Protein AF-A0A9D6YBG3-F1 (afdb_monomer)

Foldseek 3Di:
DDDDD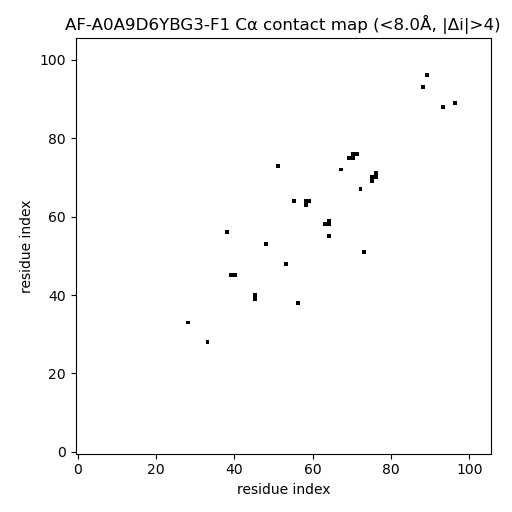DDDPPDPDDDDPDDPDDDPPDDDDDPVCVLVVCLQDDDPCSPDDDPLNVVVSVCVVVVNDDDDPAPVVRPHDDDDDDDDDDDDQDPPPNVVVVVVPPDPDD

Solvent-accessible surface area (backbone atoms only — not comparable to full-atom values): 7608 Å² total; per-residue (Å²): 138,84,82,83,80,82,78,79,82,79,72,85,82,77,85,69,97,60,72,96,79,68,68,87,90,69,76,83,69,60,76,89,50,45,63,62,52,45,72,52,58,55,68,98,46,49,90,68,60,53,73,68,54,50,50,52,55,48,24,61,73,70,68,72,64,75,89,74,93,52,58,67,86,78,73,43,76,86,82,75,79,90,81,85,77,90,82,82,79,66,96,62,70,52,67,62,59,56,50,70,75,50,77,96,71,134

Mean predicted aligned error: 12.03 Å

Secondary structure (DSSP, 8-state):
----------------SS-SS--TT--PPPHHHHHHHHHHH-SS-TTS--HHHHHHHHHHHHT-----SSGGGGT-S--PPP--------SS-HHHHHHTTS-S--

Sequence (106 aa):
MAAITSQSRTASLRKLDAPPLWPEGLRALPAAQVKAEVLKQAGARPWDRDELDRRIVRQVIEGKGRIIDSQEQVGGYPKPAMTTRKLAVPRENIEAWLASFCPATF

pLDDT: mean 86.25, std 14.72, range [36.0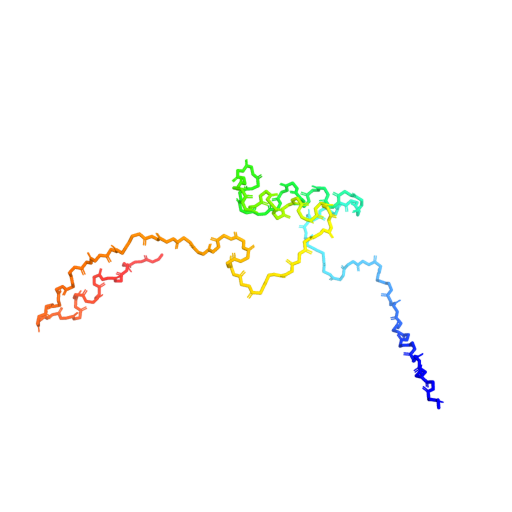3, 97.12]

Radius of gyration: 26.81 Å; Cα contacts (8 Å, |Δi|>4): 17; chains: 1; bounding box: 49×46×77 Å

Structure (mmCIF, N/CA/C/O backbone):
data_AF-A0A9D6YBG3-F1
#
_entry.id   AF-A0A9D6YBG3-F1
#
loop_
_atom_site.group_PDB
_atom_site.id
_atom_site.type_symbol
_atom_site.label_atom_id
_atom_site.label_alt_id
_atom_site.label_comp_id
_atom_site.label_asym_id
_atom_site.label_entity_id
_atom_site.label_seq_id
_atom_site.pdbx_PDB_ins_code
_atom_site.Cartn_x
_atom_site.Cartn_y
_atom_site.Cartn_z
_atom_site.occupancy
_atom_site.B_iso_or_equiv
_atom_site.auth_seq_id
_atom_site.aut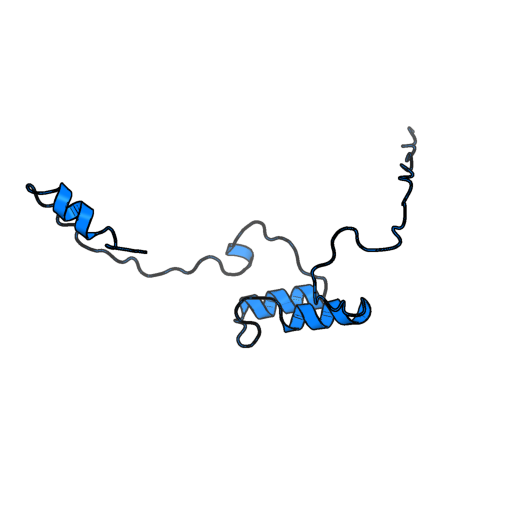h_comp_id
_atom_site.auth_asym_id
_atom_site.auth_atom_id
_atom_site.pdbx_PDB_model_num
ATOM 1 N N . MET A 1 1 ? 11.221 35.906 32.180 1.00 37.31 1 MET A N 1
ATOM 2 C CA . MET A 1 1 ? 10.267 34.793 31.996 1.00 37.31 1 MET A CA 1
ATOM 3 C C . MET A 1 1 ? 9.060 35.318 31.239 1.00 37.31 1 MET A C 1
ATOM 5 O O . MET A 1 1 ? 8.283 36.058 31.821 1.00 37.31 1 MET A O 1
ATOM 9 N N . ALA A 1 2 ? 8.957 35.031 29.940 1.00 36.03 2 ALA A N 1
ATOM 10 C CA . ALA A 1 2 ? 7.819 35.444 29.120 1.00 36.03 2 ALA A CA 1
ATOM 11 C C . ALA A 1 2 ? 6.882 34.242 28.957 1.00 36.03 2 ALA A C 1
ATOM 13 O O . ALA A 1 2 ? 7.275 33.223 28.392 1.00 36.03 2 ALA A O 1
ATOM 14 N N . ALA A 1 3 ? 5.676 34.342 29.511 1.00 38.72 3 ALA A N 1
ATOM 15 C CA . ALA A 1 3 ? 4.640 33.337 29.341 1.00 38.72 3 ALA A CA 1
ATOM 16 C C . ALA A 1 3 ? 4.081 33.435 27.915 1.00 38.72 3 ALA A C 1
ATOM 18 O O . ALA A 1 3 ? 3.608 34.489 27.494 1.00 38.72 3 ALA A O 1
ATOM 19 N N . ILE A 1 4 ? 4.153 32.335 27.168 1.00 43.19 4 ILE A N 1
ATOM 20 C CA . ILE A 1 4 ? 3.501 32.210 25.866 1.00 43.19 4 ILE A CA 1
ATOM 21 C C . ILE A 1 4 ? 2.011 31.990 26.145 1.00 43.19 4 ILE A C 1
ATOM 23 O O . ILE A 1 4 ? 1.584 30.892 26.495 1.00 43.19 4 ILE A O 1
ATOM 27 N N . THR A 1 5 ? 1.219 33.053 26.034 1.00 44.53 5 THR A N 1
ATOM 28 C CA . THR A 1 5 ? -0.242 32.982 26.119 1.00 44.53 5 THR A CA 1
ATOM 29 C C . THR A 1 5 ? -0.779 32.254 24.887 1.00 44.53 5 THR A C 1
ATOM 31 O O . THR A 1 5 ? -0.790 32.798 23.784 1.00 44.53 5 THR A O 1
ATOM 34 N N . SER A 1 6 ? -1.231 31.012 25.072 1.00 49.72 6 SER A N 1
ATOM 35 C CA . SER A 1 6 ? -1.984 30.258 24.067 1.00 49.72 6 SER A CA 1
ATOM 36 C C . SER A 1 6 ? -3.354 30.911 23.861 1.00 49.72 6 SER A C 1
ATOM 38 O O . SER A 1 6 ? -4.262 30.755 24.677 1.00 49.72 6 SER A O 1
ATOM 40 N N . GLN A 1 7 ? -3.513 31.683 22.786 1.00 51.25 7 GLN A N 1
ATOM 41 C CA . GLN A 1 7 ? -4.833 32.115 22.329 1.00 51.25 7 GLN A CA 1
ATOM 42 C C . GLN A 1 7 ? -5.514 30.941 21.629 1.00 51.25 7 GLN A C 1
ATOM 44 O O . GLN A 1 7 ? -5.207 30.601 20.486 1.00 51.25 7 GLN A O 1
ATOM 49 N N . SER A 1 8 ? -6.455 30.320 22.336 1.00 57.09 8 SER A N 1
ATOM 50 C CA . SER A 1 8 ? -7.356 29.319 21.776 1.00 57.09 8 SER A CA 1
ATOM 51 C C . SER A 1 8 ? -8.243 29.990 20.721 1.00 57.09 8 SER A C 1
ATOM 53 O O . SER A 1 8 ? -9.158 30.744 21.052 1.00 57.09 8 SER A O 1
ATOM 55 N N . ARG A 1 9 ? -7.953 29.765 19.433 1.00 58.28 9 ARG A N 1
ATOM 56 C CA . ARG A 1 9 ? -8.842 30.175 18.337 1.00 58.28 9 ARG A CA 1
ATOM 57 C C . ARG A 1 9 ? -10.102 29.316 18.410 1.00 58.28 9 ARG A C 1
ATOM 59 O O . ARG A 1 9 ? -10.115 28.182 17.942 1.00 58.28 9 ARG A O 1
ATOM 66 N N . THR A 1 10 ? -11.160 29.848 19.005 1.00 53.72 10 THR A N 1
ATOM 67 C CA . THR A 1 10 ? -12.485 29.222 19.012 1.00 53.72 10 THR A CA 1
ATOM 68 C C . THR A 1 10 ? -13.093 29.389 17.621 1.00 53.72 10 THR A C 1
ATOM 70 O O . THR A 1 10 ? -13.749 30.379 17.319 1.00 53.72 10 THR A O 1
ATOM 73 N N . ALA A 1 11 ? -12.826 28.442 16.723 1.00 69.62 11 ALA A N 1
ATOM 74 C CA . ALA A 1 11 ? -13.603 28.332 15.498 1.00 69.62 11 ALA A CA 1
ATOM 75 C C . ALA A 1 11 ? -15.017 27.865 15.875 1.00 69.62 11 ALA A C 1
ATOM 77 O O . ALA A 1 11 ? -15.179 26.805 16.482 1.00 69.62 11 ALA A O 1
ATOM 78 N N . SER A 1 12 ? -16.041 28.652 15.544 1.00 74.38 12 SER A N 1
ATOM 79 C CA . SER A 1 12 ? -17.441 28.267 15.740 1.00 74.38 12 SER A CA 1
ATOM 80 C C . SER A 1 12 ? -17.769 27.053 14.864 1.00 74.38 12 SER A C 1
ATOM 82 O O . SER A 1 12 ? -17.974 27.184 13.657 1.00 74.38 12 SER A O 1
ATOM 84 N N . LEU A 1 13 ? -17.799 25.859 15.459 1.00 77.69 13 LEU A N 1
ATOM 85 C CA . LEU A 1 13 ? -18.185 24.621 14.782 1.00 77.69 13 LEU A CA 1
ATOM 86 C C . LEU A 1 13 ? -19.701 24.624 14.540 1.00 77.69 13 LEU A C 1
ATOM 88 O O . LEU A 1 13 ? -20.488 24.365 15.448 1.00 77.69 13 LEU A O 1
ATOM 92 N N . ARG A 1 14 ? -20.124 24.914 13.306 1.00 83.00 14 ARG A N 1
ATOM 93 C CA . ARG A 1 14 ? -21.521 24.756 12.882 1.00 83.00 14 ARG A CA 1
ATOM 94 C C . ARG A 1 14 ? -21.744 23.311 12.439 1.00 83.00 14 ARG A C 1
ATOM 96 O O . ARG A 1 14 ? -21.276 22.913 11.376 1.00 83.00 14 ARG A O 1
ATOM 103 N N . LYS A 1 15 ? -22.461 22.530 13.249 1.00 81.06 15 LYS A N 1
ATOM 104 C CA . LYS A 1 15 ? -22.960 21.215 12.831 1.00 81.06 15 LYS A CA 1
ATOM 105 C C . LYS A 1 15 ? -24.014 21.427 11.742 1.00 81.06 15 LYS A C 1
ATOM 107 O O . LYS A 1 15 ? -24.917 22.236 11.925 1.00 81.06 15 LYS A O 1
ATOM 112 N N . LEU A 1 16 ? -23.857 20.747 10.614 1.00 82.56 16 LEU A N 1
ATOM 113 C CA . LEU A 1 16 ? -24.851 20.736 9.543 1.00 82.56 16 LEU A CA 1
ATOM 114 C C . LEU A 1 16 ? -25.831 19.585 9.779 1.00 82.56 16 LEU A C 1
ATOM 116 O O . LEU A 1 16 ? -25.431 18.530 10.278 1.00 82.56 16 LEU A O 1
ATOM 120 N N . ASP A 1 17 ? -27.091 19.787 9.402 1.00 83.19 17 ASP A N 1
ATOM 121 C CA . ASP A 1 17 ? -28.146 18.780 9.576 1.00 83.19 17 ASP A CA 1
ATOM 122 C C . ASP A 1 17 ? -28.008 17.611 8.591 1.00 83.19 17 ASP A C 1
ATOM 124 O O . ASP A 1 17 ? -28.427 16.493 8.884 1.00 83.19 17 ASP A O 1
ATOM 128 N N . ALA A 1 18 ? -27.363 17.850 7.446 1.00 76.62 18 ALA A N 1
ATOM 129 C CA . ALA A 1 18 ? -27.041 16.839 6.450 1.00 76.62 18 ALA A CA 1
ATOM 130 C C . ALA A 1 18 ? -25.653 17.095 5.835 1.00 76.62 18 ALA A C 1
ATOM 132 O O . ALA A 1 18 ? -25.195 18.245 5.805 1.00 76.62 18 ALA A O 1
ATOM 133 N N . PRO A 1 19 ? -24.965 16.052 5.332 1.00 73.12 19 PRO A N 1
ATOM 134 C CA . PRO A 1 19 ? -23.723 16.232 4.598 1.00 73.12 19 PRO A CA 1
ATOM 135 C C . PRO A 1 19 ? -24.004 17.064 3.336 1.00 73.12 19 PRO A C 1
ATOM 137 O O . PRO A 1 19 ? -24.847 16.667 2.534 1.00 73.12 19 PRO A O 1
ATOM 140 N N . PRO A 1 20 ? -23.315 18.200 3.132 1.00 77.56 20 PRO A N 1
ATOM 141 C CA . PRO A 1 20 ? -23.586 19.102 2.009 1.00 77.56 20 PRO A CA 1
ATOM 142 C C . PRO A 1 20 ? -23.311 18.447 0.648 1.00 77.56 20 PRO A C 1
ATOM 144 O O . PRO A 1 20 ? -23.852 18.871 -0.368 1.00 77.56 20 PRO A O 1
ATOM 147 N N . LEU A 1 21 ? -22.484 17.400 0.642 1.00 82.88 21 LEU A N 1
ATOM 148 C CA . LEU A 1 21 ? -22.247 16.514 -0.483 1.00 82.88 21 LEU A CA 1
ATOM 149 C C . LEU A 1 21 ? -22.192 15.082 0.062 1.00 82.88 21 LEU A C 1
ATOM 151 O O . LEU A 1 21 ? -21.254 14.728 0.780 1.00 82.88 21 LEU A O 1
ATOM 155 N N . TRP A 1 22 ? -23.204 14.273 -0.248 1.00 85.25 22 TRP A N 1
ATOM 156 C CA . TRP A 1 22 ? -23.212 12.838 0.036 1.00 85.25 22 TRP A CA 1
ATOM 157 C C . TRP A 1 22 ? -23.404 12.079 -1.277 1.00 85.25 22 TRP A C 1
ATOM 159 O O . TRP A 1 22 ? -24.396 12.334 -1.961 1.00 85.25 22 TRP A O 1
ATOM 169 N N . PRO A 1 23 ? -22.485 11.179 -1.666 1.00 87.00 23 PRO A N 1
ATOM 170 C CA . PRO A 1 23 ? -22.663 10.389 -2.875 1.00 87.00 23 PRO A CA 1
ATOM 171 C C . PRO A 1 23 ? -23.929 9.535 -2.786 1.00 87.00 23 PRO A C 1
ATOM 173 O O . PRO A 1 23 ? -24.201 8.905 -1.759 1.00 87.00 23 PRO A O 1
ATOM 176 N N . GLU A 1 24 ? -24.692 9.495 -3.873 1.00 89.38 24 GLU A N 1
ATOM 177 C CA . GLU A 1 24 ? -25.874 8.646 -3.959 1.00 89.38 24 GLU A CA 1
ATOM 178 C C . GLU A 1 24 ? -25.485 7.171 -3.763 1.00 89.38 24 GLU A C 1
ATOM 180 O O . GLU A 1 24 ? -24.474 6.697 -4.282 1.00 89.38 24 GLU A O 1
ATOM 185 N N . GLY A 1 25 ? -26.253 6.449 -2.942 1.00 88.44 25 GLY A N 1
ATOM 186 C CA . GLY A 1 25 ? -25.997 5.038 -2.632 1.00 88.44 25 GLY A CA 1
ATOM 187 C C . GLY A 1 25 ? -24.868 4.768 -1.626 1.00 88.44 25 GLY A C 1
ATOM 188 O O . GLY A 1 25 ? -24.674 3.613 -1.239 1.00 88.44 25 GLY A O 1
ATOM 189 N N . LEU A 1 26 ? -24.150 5.788 -1.136 1.00 89.62 26 LEU A N 1
ATOM 190 C CA . LEU A 1 26 ? -23.130 5.585 -0.105 1.00 89.62 26 LEU A CA 1
ATOM 191 C C . LEU A 1 26 ? -23.780 5.269 1.249 1.00 89.62 26 LEU A C 1
ATOM 193 O O . LEU A 1 26 ? -24.394 6.126 1.888 1.00 89.62 26 LEU A O 1
ATOM 197 N N . ARG A 1 27 ? -23.569 4.046 1.739 1.00 90.44 27 ARG A N 1
ATOM 198 C CA . ARG A 1 27 ? -23.924 3.645 3.104 1.00 90.44 27 ARG A CA 1
ATOM 199 C C . ARG A 1 27 ? -22.710 3.779 4.019 1.00 90.44 27 ARG A C 1
ATOM 201 O O . ARG A 1 27 ? -21.774 2.988 3.922 1.00 90.44 27 ARG A O 1
ATOM 208 N N . ALA A 1 28 ? -22.737 4.759 4.921 1.00 91.31 28 ALA A N 1
ATOM 209 C CA . ALA A 1 28 ? -21.683 4.923 5.917 1.00 91.31 28 ALA A CA 1
ATOM 210 C C . ALA A 1 28 ? -21.613 3.717 6.862 1.00 91.31 28 ALA A C 1
ATOM 212 O O . ALA A 1 28 ? -22.635 3.233 7.353 1.00 91.31 28 ALA A O 1
ATOM 213 N N . LEU A 1 29 ? -20.392 3.274 7.157 1.00 94.75 29 LEU A N 1
ATOM 214 C CA . LEU A 1 29 ? -20.138 2.330 8.238 1.00 94.75 29 LEU A CA 1
ATOM 215 C C . LEU A 1 29 ? -20.069 3.072 9.580 1.00 94.75 29 LEU A C 1
ATOM 217 O O . LEU A 1 29 ? -19.598 4.214 9.623 1.00 94.75 29 LEU A O 1
ATOM 221 N N . PRO A 1 30 ? -20.468 2.432 10.694 1.00 96.06 30 PRO A N 1
ATOM 222 C CA . PRO A 1 30 ? -20.208 2.965 12.024 1.00 96.06 30 PRO A CA 1
ATOM 223 C C . PRO A 1 30 ? -18.713 3.233 12.214 1.00 96.06 30 PRO A C 1
ATOM 225 O O . PRO A 1 30 ? -17.885 2.399 11.847 1.00 96.06 30 PRO A 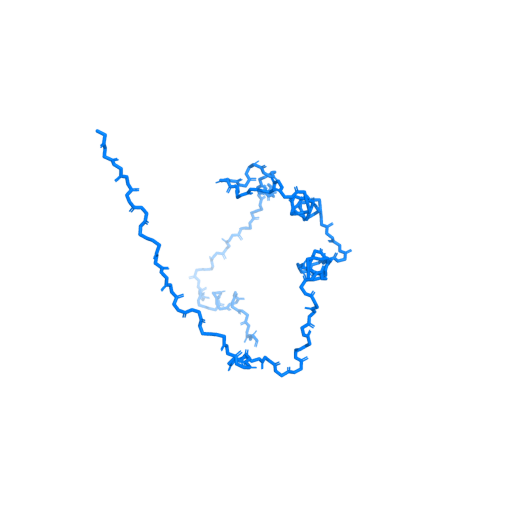O 1
ATOM 228 N N . ALA A 1 31 ? -18.359 4.356 12.845 1.00 95.81 31 ALA A N 1
ATOM 229 C CA . ALA A 1 31 ? -16.963 4.775 13.017 1.00 95.81 31 ALA A CA 1
ATOM 230 C C . ALA A 1 31 ? -16.071 3.680 13.638 1.00 95.81 31 ALA A C 1
ATOM 232 O O . ALA A 1 31 ? -14.928 3.500 13.223 1.00 95.81 31 ALA A O 1
ATOM 233 N N . ALA A 1 32 ? -16.619 2.894 14.571 1.00 97.12 32 ALA A N 1
ATOM 234 C CA . ALA A 1 32 ? -15.923 1.778 15.213 1.00 97.12 32 ALA A CA 1
ATOM 235 C C . ALA A 1 32 ? -15.523 0.643 14.246 1.00 97.12 32 ALA A C 1
ATOM 237 O O . ALA A 1 32 ? -14.581 -0.092 14.526 1.00 97.12 32 ALA A O 1
ATOM 238 N N . GLN A 1 33 ? -16.213 0.497 13.111 1.00 97.00 33 GLN A N 1
ATOM 239 C CA . GLN A 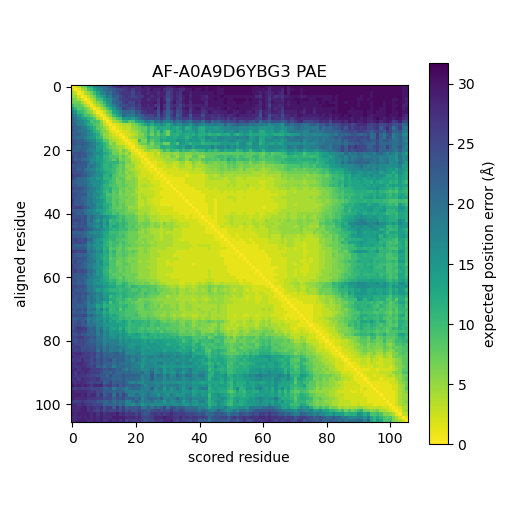1 33 ? -15.971 -0.566 12.128 1.00 97.00 33 GLN A CA 1
ATOM 240 C C . GLN A 1 33 ? -15.038 -0.125 10.993 1.00 97.00 33 GLN A C 1
ATOM 242 O O . GLN A 1 33 ? -14.362 -0.961 10.396 1.00 97.00 33 GLN A O 1
ATOM 247 N N . VAL A 1 34 ? -14.949 1.184 10.724 1.00 96.06 34 VAL A N 1
ATOM 248 C CA . VAL A 1 34 ? -14.201 1.738 9.581 1.00 96.06 34 VAL A CA 1
ATOM 249 C C . VAL A 1 34 ? -12.748 1.267 9.566 1.00 96.06 34 VAL A C 1
ATOM 251 O O . VAL A 1 34 ? -12.259 0.836 8.525 1.00 96.06 34 VAL A O 1
ATOM 254 N N . LYS A 1 35 ? -12.053 1.297 10.713 1.00 95.25 35 LYS A N 1
ATOM 255 C CA . LYS A 1 35 ? -10.635 0.903 10.775 1.00 95.25 35 LYS A CA 1
ATOM 256 C C . LYS A 1 35 ? -10.428 -0.539 10.307 1.00 95.25 35 LYS A C 1
ATOM 258 O O . LYS A 1 35 ? -9.526 -0.793 9.515 1.00 95.25 35 LYS A O 1
ATOM 263 N N . ALA A 1 36 ? -11.246 -1.470 10.793 1.00 95.81 36 ALA A N 1
ATOM 264 C CA . ALA A 1 36 ? -11.112 -2.880 10.444 1.00 95.81 36 ALA A CA 1
ATOM 265 C C . ALA A 1 36 ? -11.416 -3.114 8.957 1.00 95.81 36 ALA A C 1
ATOM 267 O O . ALA A 1 36 ? -10.676 -3.830 8.283 1.00 95.81 36 ALA A O 1
ATOM 268 N N . GLU A 1 37 ? -12.453 -2.454 8.436 1.00 96.38 37 GLU A N 1
ATOM 269 C CA . GLU A 1 37 ? -12.856 -2.603 7.039 1.00 96.38 37 GLU A CA 1
ATOM 270 C C . GLU A 1 37 ? -11.804 -2.052 6.071 1.00 96.38 37 GLU 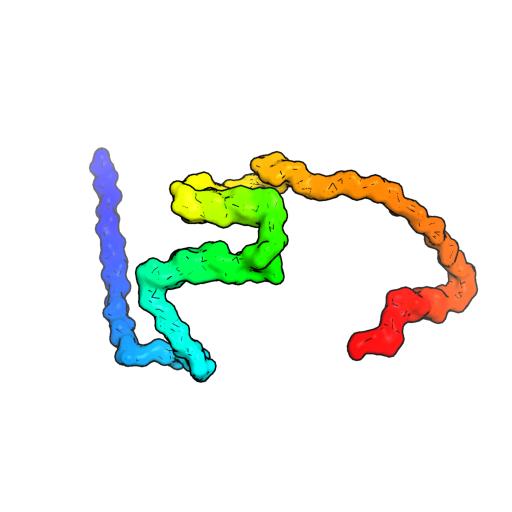A C 1
ATOM 272 O O . GLU A 1 37 ? -11.419 -2.722 5.112 1.00 96.38 37 GLU A O 1
ATOM 277 N N . VAL A 1 38 ? -11.260 -0.866 6.363 1.00 95.56 38 VAL A N 1
ATOM 278 C CA . VAL A 1 38 ? -10.201 -0.251 5.554 1.00 95.56 38 VAL A CA 1
ATOM 279 C C . VAL A 1 38 ? -8.937 -1.108 5.576 1.00 95.56 38 VAL A C 1
ATOM 281 O O . VAL A 1 38 ? -8.377 -1.386 4.521 1.00 95.56 38 VAL A O 1
ATOM 284 N N . LEU A 1 39 ? -8.505 -1.593 6.746 1.00 95.56 39 LEU A N 1
ATOM 285 C CA . LEU A 1 39 ? -7.336 -2.479 6.843 1.00 95.56 39 LEU A CA 1
ATOM 286 C C . LEU A 1 39 ? -7.511 -3.767 6.028 1.00 95.56 39 LEU A C 1
ATOM 288 O O . LEU A 1 39 ? -6.545 -4.289 5.470 1.00 95.56 39 LEU A O 1
ATOM 292 N N . LYS A 1 40 ? -8.742 -4.275 5.929 1.00 95.06 40 LYS A N 1
ATOM 293 C CA . LYS A 1 40 ? -9.055 -5.459 5.133 1.00 95.06 40 LYS A CA 1
ATOM 294 C C . LYS A 1 40 ? -8.998 -5.155 3.638 1.00 95.06 40 LYS A C 1
ATOM 296 O O . LYS A 1 40 ? -8.295 -5.863 2.919 1.00 95.06 40 LYS A O 1
ATOM 301 N N . GLN A 1 41 ? -9.686 -4.109 3.184 1.00 94.69 41 GLN A N 1
ATOM 302 C CA . GLN A 1 41 ? -9.971 -3.892 1.762 1.00 94.69 41 GLN A CA 1
ATOM 303 C C . GLN A 1 41 ? -9.022 -2.930 1.036 1.00 94.69 41 GLN A C 1
ATOM 305 O O . GLN A 1 41 ? -8.985 -2.940 -0.190 1.00 94.69 41 GLN A O 1
ATOM 310 N N . ALA A 1 42 ? -8.257 -2.099 1.744 1.00 93.31 42 ALA A N 1
ATOM 311 C CA . ALA A 1 42 ? -7.440 -1.077 1.096 1.00 93.31 42 ALA A CA 1
ATOM 312 C C . ALA A 1 42 ? -6.299 -1.670 0.250 1.00 93.31 42 ALA A C 1
ATOM 314 O O . ALA A 1 42 ? -5.628 -2.628 0.657 1.00 93.31 42 ALA A O 1
ATOM 315 N N . GLY A 1 43 ? -6.052 -1.028 -0.895 1.00 90.88 43 GLY A N 1
ATOM 316 C CA . GLY A 1 43 ? -5.008 -1.375 -1.860 1.00 90.88 43 GLY A CA 1
ATOM 317 C C . GLY A 1 43 ? -5.561 -2.005 -3.140 1.00 90.88 43 GLY A C 1
ATOM 318 O O . GLY A 1 43 ? -6.735 -2.345 -3.224 1.00 90.88 43 GLY A O 1
ATOM 319 N N . ALA A 1 44 ? -4.702 -2.166 -4.148 1.00 91.88 44 ALA A N 1
ATOM 320 C CA . ALA A 1 44 ? -5.087 -2.770 -5.428 1.00 91.88 44 ALA A CA 1
ATOM 321 C C . ALA A 1 44 ? -5.230 -4.302 -5.351 1.00 91.88 44 ALA A C 1
ATOM 323 O O . ALA A 1 44 ? -5.958 -4.898 -6.140 1.00 91.88 44 ALA A O 1
ATOM 324 N N . ARG A 1 45 ? -4.524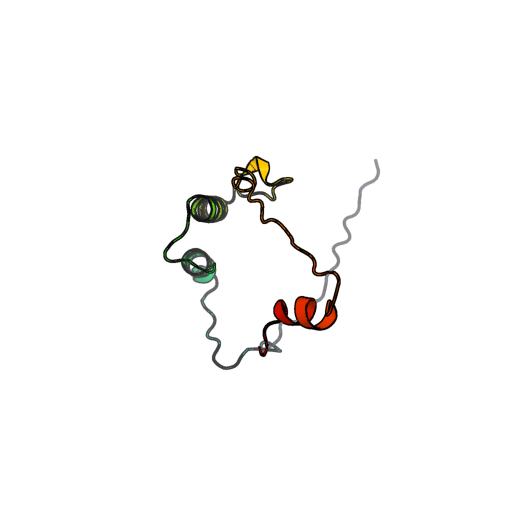 -4.943 -4.409 1.00 94.38 45 ARG A N 1
ATOM 325 C CA . ARG A 1 45 ? -4.485 -6.406 -4.236 1.00 94.38 45 ARG A CA 1
ATOM 326 C C . ARG A 1 45 ? -4.684 -6.821 -2.770 1.00 94.38 45 ARG A C 1
ATOM 328 O O . ARG A 1 45 ? -3.823 -7.479 -2.192 1.00 94.38 45 ARG A O 1
ATOM 335 N N . PRO A 1 46 ? -5.806 -6.457 -2.122 1.00 94.31 46 PRO A N 1
ATOM 336 C CA . PRO A 1 46 ? -6.024 -6.753 -0.704 1.00 94.31 46 PRO A CA 1
ATOM 337 C C . PRO A 1 46 ? -6.061 -8.260 -0.386 1.00 94.31 46 PRO A C 1
ATOM 339 O O . PRO A 1 46 ? -5.734 -8.645 0.737 1.00 94.31 46 PRO A O 1
ATOM 342 N N . TRP A 1 47 ? -6.418 -9.108 -1.359 1.00 94.94 47 TRP A N 1
ATOM 343 C CA . TRP A 1 47 ? -6.422 -10.575 -1.238 1.00 94.94 47 TRP A CA 1
ATOM 344 C C . TRP A 1 47 ? -5.043 -11.227 -1.421 1.00 94.94 47 TRP A C 1
ATOM 346 O O . TRP A 1 47 ? -4.881 -12.388 -1.059 1.00 94.94 47 TRP A O 1
ATOM 356 N N . ASP A 1 48 ? -4.056 -10.509 -1.960 1.00 96.31 48 ASP A N 1
ATOM 357 C CA . ASP A 1 48 ? -2.730 -11.046 -2.282 1.00 96.31 48 ASP A CA 1
ATOM 358 C C . ASP A 1 48 ? -1.645 -9.993 -2.029 1.00 96.31 48 ASP A C 1
ATOM 360 O O . ASP A 1 48 ? -0.988 -9.491 -2.942 1.00 96.31 48 ASP A O 1
ATOM 364 N N . ARG A 1 49 ? -1.537 -9.599 -0.756 1.00 94.62 49 ARG A N 1
ATOM 365 C CA . ARG A 1 49 ? -0.542 -8.632 -0.283 1.00 94.62 49 ARG A CA 1
ATOM 366 C C . ARG A 1 49 ? 0.847 -9.246 -0.290 1.00 94.62 49 ARG A C 1
ATOM 368 O O . ARG A 1 49 ? 1.027 -10.342 0.246 1.00 94.62 49 ARG A O 1
ATOM 375 N N . ASP A 1 50 ? 1.828 -8.515 -0.802 1.00 92.38 50 ASP A N 1
ATOM 376 C CA . ASP A 1 50 ? 3.225 -8.923 -0.693 1.00 92.38 50 ASP A CA 1
ATOM 377 C C . ASP A 1 50 ? 3.773 -8.705 0.736 1.00 92.38 50 ASP A C 1
ATOM 379 O O . ASP A 1 50 ? 3.054 -8.350 1.679 1.00 92.38 50 ASP A O 1
ATOM 383 N N . GLU A 1 51 ? 5.055 -8.995 0.952 1.00 91.62 51 GLU A N 1
ATOM 384 C CA . GLU A 1 51 ? 5.682 -8.824 2.266 1.00 91.62 51 GLU A CA 1
ATOM 385 C C . GLU A 1 51 ? 5.709 -7.356 2.728 1.00 91.62 51 GLU A C 1
ATOM 387 O O . GLU A 1 51 ? 5.481 -7.071 3.911 1.00 91.62 51 GLU A O 1
ATOM 392 N N . LEU A 1 52 ? 5.927 -6.421 1.801 1.00 89.50 52 LEU A N 1
ATOM 393 C CA . LEU A 1 52 ? 6.010 -4.994 2.083 1.00 89.50 52 LEU A CA 1
ATOM 394 C C . LEU A 1 52 ? 4.634 -4.430 2.460 1.00 89.50 52 LEU A C 1
ATOM 396 O O . LEU A 1 52 ? 4.513 -3.727 3.467 1.00 89.50 52 LEU A O 1
ATOM 400 N N . ASP A 1 53 ? 3.593 -4.811 1.726 1.00 92.19 53 ASP A N 1
ATOM 401 C CA . ASP A 1 53 ? 2.202 -4.476 2.013 1.00 92.19 53 ASP A CA 1
ATOM 402 C C . ASP A 1 53 ? 1.784 -4.990 3.397 1.00 92.19 53 ASP A C 1
ATOM 404 O O . ASP A 1 53 ? 1.229 -4.249 4.216 1.00 92.19 53 ASP A O 1
ATOM 408 N N . ARG A 1 54 ? 2.090 -6.258 3.711 1.00 93.00 54 ARG A N 1
ATOM 409 C CA . ARG A 1 54 ? 1.799 -6.844 5.033 1.00 93.00 54 ARG A CA 1
ATOM 410 C C . ARG A 1 54 ? 2.537 -6.113 6.152 1.00 93.00 54 ARG A C 1
ATOM 412 O O . ARG A 1 54 ? 1.976 -5.935 7.237 1.00 93.00 54 ARG A O 1
ATOM 419 N N . ARG A 1 55 ? 3.782 -5.686 5.917 1.00 92.06 55 ARG A N 1
ATOM 420 C CA . ARG A 1 55 ? 4.549 -4.873 6.873 1.00 92.06 55 ARG A CA 1
ATOM 421 C C . ARG A 1 55 ? 3.848 -3.541 7.145 1.00 92.06 55 ARG A C 1
ATOM 423 O O . ARG A 1 55 ? 3.691 -3.186 8.310 1.00 92.06 55 ARG A O 1
ATOM 430 N N . ILE A 1 56 ? 3.389 -2.839 6.108 1.00 92.38 56 ILE A N 1
ATOM 431 C CA . ILE A 1 56 ? 2.689 -1.551 6.246 1.00 92.38 56 ILE A CA 1
ATOM 432 C C . ILE A 1 56 ? 1.387 -1.724 7.037 1.00 92.38 56 ILE A C 1
ATOM 434 O O . ILE A 1 56 ? 1.167 -1.017 8.019 1.00 92.38 56 ILE A O 1
ATOM 438 N N . VAL A 1 57 ? 0.556 -2.708 6.678 1.00 94.25 57 VAL A N 1
ATOM 439 C CA . VAL A 1 57 ? -0.705 -2.997 7.387 1.00 94.25 57 VAL A CA 1
ATOM 440 C C . VAL A 1 57 ? -0.452 -3.263 8.873 1.00 94.25 57 VAL A C 1
ATOM 442 O O . VAL A 1 57 ? -1.133 -2.702 9.732 1.00 94.25 57 VAL A O 1
ATOM 445 N N . ARG A 1 58 ? 0.575 -4.057 9.193 1.00 94.31 58 ARG A N 1
ATOM 446 C CA . ARG A 1 58 ? 0.979 -4.332 10.576 1.00 94.31 58 ARG A CA 1
ATOM 447 C C . ARG A 1 58 ? 1.393 -3.064 11.320 1.00 94.31 58 ARG A C 1
ATOM 449 O O . ARG A 1 58 ? 0.941 -2.845 12.437 1.00 94.31 58 ARG A O 1
ATOM 456 N N . GLN A 1 59 ? 2.186 -2.197 10.694 1.00 94.88 59 GLN A N 1
ATOM 457 C CA . GLN A 1 59 ? 2.605 -0.931 11.298 1.00 94.88 59 GLN A CA 1
ATOM 458 C C . GLN A 1 59 ? 1.427 0.006 11.598 1.00 94.88 59 GLN A C 1
ATOM 460 O O . GLN A 1 59 ? 1.453 0.702 12.615 1.00 94.88 59 GLN A O 1
ATOM 465 N N . VAL A 1 60 ? 0.385 0.004 10.758 1.00 94.88 60 VAL A N 1
ATOM 466 C CA . VAL A 1 60 ? -0.856 0.758 11.011 1.00 94.88 60 VAL A CA 1
ATOM 467 C C . VAL A 1 60 ? -1.652 0.146 12.167 1.00 94.88 60 VAL A C 1
ATOM 469 O O . VAL A 1 60 ? -2.188 0.877 13.003 1.00 94.88 60 VAL A O 1
ATOM 472 N N . ILE A 1 61 ? -1.727 -1.186 12.245 1.00 95.31 61 ILE A N 1
ATOM 473 C CA . ILE A 1 61 ? -2.384 -1.887 13.358 1.00 95.31 61 ILE A CA 1
ATOM 474 C C . ILE A 1 61 ? -1.687 -1.558 14.682 1.00 95.31 61 ILE A C 1
ATOM 476 O O . ILE A 1 61 ? -2.359 -1.185 15.642 1.00 95.31 61 ILE A O 1
ATOM 480 N N . GLU A 1 62 ? -0.358 -1.642 14.707 1.00 96.31 62 GLU A N 1
ATOM 481 C CA . GLU A 1 62 ? 0.471 -1.403 15.892 1.00 96.31 62 GLU A CA 1
ATOM 482 C C . GLU A 1 62 ? 0.619 0.083 16.250 1.00 96.31 62 GLU A C 1
ATOM 484 O O . GLU A 1 62 ? 1.056 0.400 17.354 1.00 96.31 62 GLU A O 1
ATOM 489 N N . GLY A 1 63 ? 0.292 0.998 15.330 1.00 95.50 63 GLY A N 1
ATOM 490 C CA . GLY A 1 63 ? 0.471 2.439 15.526 1.00 95.50 63 GLY A CA 1
ATOM 491 C C . GLY A 1 63 ? 1.939 2.878 15.589 1.00 95.50 63 GLY A C 1
ATOM 492 O O . GLY A 1 63 ? 2.239 3.927 16.147 1.00 95.50 63 GLY A O 1
ATOM 493 N N . LYS A 1 64 ? 2.857 2.075 15.036 1.00 93.56 64 LYS A N 1
ATOM 494 C CA . LYS A 1 64 ? 4.316 2.307 15.060 1.00 93.56 64 LYS A CA 1
ATOM 495 C C . LYS A 1 64 ? 4.892 2.703 13.699 1.00 93.56 64 LYS A C 1
ATOM 497 O O . LYS A 1 64 ? 6.108 2.782 13.537 1.00 93.56 64 LYS A O 1
ATOM 502 N N . GLY A 1 65 ? 4.032 2.888 12.699 1.00 89.81 65 GLY A N 1
ATOM 503 C CA . GLY A 1 65 ? 4.443 3.360 11.381 1.00 89.81 65 GLY A CA 1
ATOM 504 C C . GLY A 1 65 ? 5.027 4.770 11.440 1.00 89.81 65 GLY A C 1
ATOM 505 O O . GLY A 1 65 ? 4.641 5.585 12.275 1.00 89.81 65 GLY A O 1
ATOM 506 N N . ARG A 1 66 ? 5.947 5.063 10.522 1.00 92.62 66 ARG A N 1
ATOM 507 C CA . ARG A 1 66 ? 6.493 6.405 10.305 1.00 92.62 66 ARG A CA 1
ATOM 508 C C . ARG A 1 66 ? 6.665 6.662 8.816 1.00 92.62 66 ARG A C 1
ATOM 510 O O . ARG A 1 66 ? 6.799 5.714 8.041 1.00 92.62 66 ARG A O 1
ATOM 517 N N . ILE A 1 67 ? 6.703 7.935 8.437 1.00 91.50 67 ILE A N 1
ATOM 518 C CA . ILE A 1 67 ? 7.141 8.335 7.099 1.00 91.50 67 ILE A CA 1
ATOM 519 C C . ILE A 1 67 ? 8.636 8.009 6.984 1.00 91.50 67 ILE A C 1
ATOM 521 O O . ILE A 1 67 ? 9.399 8.196 7.937 1.00 91.50 67 ILE A O 1
ATOM 525 N N . ILE A 1 68 ? 9.021 7.433 5.849 1.00 92.25 68 ILE A N 1
ATOM 526 C CA . ILE A 1 68 ? 10.407 7.072 5.547 1.00 92.25 68 ILE A CA 1
ATOM 527 C C . ILE A 1 68 ? 11.081 8.216 4.796 1.00 92.25 68 ILE A C 1
ATOM 529 O O . ILE A 1 68 ? 10.436 8.876 3.985 1.00 92.25 68 ILE A O 1
ATOM 533 N N . ASP A 1 69 ? 12.374 8.416 5.038 1.00 96.06 69 ASP A N 1
ATOM 534 C CA . ASP A 1 69 ? 13.149 9.468 4.361 1.00 96.06 69 ASP A CA 1
ATOM 535 C C . ASP A 1 69 ? 13.765 8.966 3.053 1.00 96.06 69 ASP A C 1
ATOM 537 O O . ASP A 1 69 ? 14.093 9.755 2.172 1.00 96.06 69 ASP A O 1
ATOM 541 N N . SER A 1 70 ? 13.912 7.644 2.912 1.00 95.81 70 SER A N 1
ATOM 542 C CA . SER A 1 70 ? 14.275 7.018 1.644 1.00 95.81 70 SER A CA 1
ATOM 543 C C . SER A 1 70 ? 13.795 5.569 1.548 1.00 95.81 70 SER A C 1
ATOM 545 O O . SER A 1 70 ? 13.521 4.903 2.553 1.00 95.81 70 SER A O 1
ATOM 547 N N . GLN A 1 71 ? 13.710 5.072 0.314 1.00 93.56 71 GLN A N 1
ATOM 548 C CA . GLN A 1 71 ? 13.323 3.702 -0.018 1.00 93.56 71 GLN A CA 1
ATOM 549 C C . GLN A 1 71 ? 14.257 2.648 0.589 1.00 93.56 71 GLN A C 1
ATOM 551 O O . GLN A 1 71 ? 13.825 1.533 0.876 1.00 93.56 71 GLN A O 1
ATOM 556 N N . GLU A 1 72 ? 15.529 2.981 0.823 1.00 94.75 72 GLU A N 1
ATOM 557 C CA . GLU A 1 72 ? 16.522 2.071 1.403 1.00 94.75 72 GLU A CA 1
ATOM 558 C C . GLU A 1 72 ? 16.116 1.609 2.805 1.00 94.75 72 GLU A C 1
ATOM 560 O O . GLU A 1 72 ? 16.427 0.487 3.197 1.00 94.75 72 GLU A O 1
ATOM 565 N N . GLN A 1 73 ? 15.346 2.423 3.533 1.00 91.56 73 GLN A N 1
ATOM 566 C CA . GLN A 1 73 ? 14.840 2.095 4.869 1.00 91.56 73 GLN A CA 1
ATOM 567 C C . GLN A 1 73 ? 13.819 0.940 4.863 1.00 91.56 73 GLN A C 1
ATOM 569 O O . GLN A 1 73 ? 13.428 0.458 5.928 1.00 91.56 73 GLN A O 1
ATOM 574 N N . VAL A 1 74 ? 13.354 0.512 3.682 1.00 89.94 74 VAL A N 1
ATOM 575 C CA . VAL A 1 74 ? 12.328 -0.530 3.509 1.00 89.94 74 VAL A CA 1
ATOM 576 C C . VAL A 1 74 ? 12.687 -1.572 2.442 1.00 89.94 74 VAL A C 1
ATOM 578 O O . VAL A 1 74 ? 11.810 -2.302 1.995 1.00 89.94 74 VAL A O 1
ATOM 581 N N . GLY A 1 75 ? 13.964 -1.657 2.053 1.00 89.06 75 GLY A N 1
ATOM 582 C CA . GLY A 1 75 ? 14.477 -2.652 1.097 1.00 89.06 75 GLY A CA 1
ATOM 583 C C . GLY A 1 75 ? 14.987 -2.076 -0.228 1.00 89.06 75 GLY A C 1
ATOM 584 O O . GLY A 1 75 ? 15.697 -2.767 -0.955 1.00 89.06 75 GLY A O 1
ATOM 585 N N . GLY A 1 76 ? 14.715 -0.799 -0.511 1.00 92.81 76 GLY A N 1
ATOM 586 C CA . GLY A 1 76 ? 15.165 -0.118 -1.723 1.00 92.81 76 GLY A CA 1
ATOM 587 C C . GLY A 1 76 ? 14.371 -0.485 -2.977 1.00 92.81 76 GLY A C 1
ATOM 588 O O . GLY A 1 76 ? 13.391 -1.228 -2.933 1.00 92.81 76 GLY A O 1
ATOM 589 N N . TYR A 1 77 ? 14.794 0.065 -4.115 1.00 90.88 77 TYR A N 1
ATOM 590 C CA . TYR A 1 77 ? 14.202 -0.275 -5.408 1.00 90.88 77 TYR A CA 1
ATOM 591 C C . TYR A 1 77 ? 14.668 -1.652 -5.904 1.00 90.88 77 TYR A C 1
ATOM 593 O O . TYR A 1 77 ? 15.790 -2.074 -5.593 1.00 90.88 77 TYR A O 1
ATOM 601 N N . PRO A 1 78 ? 13.855 -2.333 -6.736 1.00 88.75 78 PRO A N 1
ATOM 602 C CA . PRO A 1 78 ? 14.310 -3.494 -7.486 1.00 88.75 78 PRO A CA 1
ATOM 603 C C . PRO A 1 78 ? 15.592 -3.169 -8.258 1.00 88.75 78 PRO A C 1
ATOM 605 O O . PRO A 1 78 ? 15.733 -2.081 -8.816 1.00 88.75 78 PRO A O 1
ATOM 608 N N . LYS A 1 79 ? 16.517 -4.128 -8.317 1.00 90.00 79 LYS A N 1
ATOM 609 C CA . LYS A 1 79 ? 17.764 -4.025 -9.086 1.00 90.00 79 LYS A CA 1
ATOM 610 C C . LYS A 1 79 ? 17.668 -4.922 -10.324 1.00 90.00 79 LYS A C 1
ATOM 612 O O . LYS A 1 79 ? 18.247 -6.009 -10.316 1.00 90.00 79 LYS A O 1
ATOM 617 N N . PRO A 1 80 ? 16.881 -4.546 -11.351 1.00 92.81 80 PRO A N 1
ATOM 618 C CA . PRO A 1 80 ? 16.771 -5.356 -12.555 1.00 92.81 80 PRO A CA 1
ATOM 619 C C . PRO A 1 80 ? 18.125 -5.422 -13.264 1.00 92.81 80 PRO A C 1
ATOM 621 O O . PRO A 1 80 ? 18.907 -4.469 -13.234 1.00 92.81 80 PRO A O 1
ATOM 624 N N . ALA A 1 81 ? 18.395 -6.544 -13.927 1.00 94.50 81 ALA A N 1
ATOM 625 C CA . ALA A 1 81 ? 19.541 -6.632 -14.817 1.00 94.50 81 ALA A CA 1
ATOM 626 C C . ALA A 1 81 ? 19.395 -5.598 -15.943 1.00 94.50 81 ALA A C 1
ATOM 628 O O . ALA A 1 81 ? 18.306 -5.406 -16.491 1.00 94.50 81 ALA A O 1
ATOM 629 N N . MET A 1 82 ? 20.498 -4.933 -16.290 1.00 92.94 82 MET A N 1
ATOM 630 C CA . MET A 1 82 ? 20.511 -3.999 -17.410 1.00 92.94 82 MET A CA 1
ATOM 631 C C . MET A 1 82 ? 20.147 -4.749 -18.695 1.00 92.94 82 MET A C 1
ATOM 633 O O . MET A 1 82 ? 20.735 -5.786 -19.003 1.00 92.94 82 MET A O 1
ATOM 637 N N . THR A 1 83 ? 19.193 -4.212 -19.451 1.00 94.62 83 THR A N 1
ATOM 638 C CA . THR A 1 83 ? 18.857 -4.717 -20.783 1.00 94.62 83 THR A CA 1
ATOM 639 C C . THR A 1 83 ? 19.301 -3.705 -21.826 1.00 94.62 83 THR A C 1
ATOM 641 O O . THR A 1 83 ? 19.157 -2.497 -21.644 1.00 94.62 83 THR A O 1
ATOM 644 N N . THR A 1 84 ? 19.860 -4.203 -22.925 1.00 92.50 84 THR A N 1
ATOM 645 C CA . THR A 1 84 ? 20.308 -3.371 -24.041 1.00 92.50 84 THR A CA 1
ATOM 646 C C . THR A 1 84 ? 19.569 -3.802 -25.293 1.00 92.50 84 THR A C 1
ATOM 648 O O . THR A 1 84 ? 19.537 -4.985 -25.628 1.00 92.50 84 THR A O 1
ATOM 651 N N . ARG A 1 85 ? 19.018 -2.835 -26.026 1.00 91.25 85 ARG A N 1
ATOM 652 C CA . ARG A 1 85 ? 18.483 -3.043 -27.372 1.00 91.25 85 ARG A CA 1
ATOM 653 C C . ARG A 1 85 ? 19.272 -2.178 -28.341 1.00 91.25 85 ARG A C 1
ATOM 655 O O . ARG A 1 85 ? 19.325 -0.964 -28.168 1.00 91.25 85 ARG A O 1
ATOM 662 N N . LYS A 1 86 ? 19.865 -2.781 -29.375 1.00 93.19 86 LYS A N 1
ATOM 663 C CA . LYS A 1 86 ? 20.516 -2.013 -30.444 1.00 93.19 86 LYS A CA 1
ATOM 664 C C . LYS A 1 86 ? 19.471 -1.116 -31.115 1.00 93.19 86 LYS A C 1
ATOM 666 O O . LYS A 1 86 ? 18.473 -1.615 -31.630 1.00 93.19 86 LYS A O 1
ATOM 671 N N . LEU A 1 87 ? 19.710 0.193 -31.117 1.00 91.31 87 LEU A N 1
ATOM 672 C CA . LEU A 1 87 ? 18.884 1.153 -31.841 1.00 91.31 87 LEU A CA 1
ATOM 673 C C . LEU A 1 87 ? 19.493 1.378 -33.227 1.00 91.31 87 LEU A C 1
ATOM 675 O O . LEU A 1 87 ? 20.518 2.040 -33.363 1.00 91.31 87 LEU A O 1
ATOM 679 N N . ALA A 1 88 ? 18.884 0.785 -34.251 1.00 91.00 88 ALA A N 1
ATOM 680 C CA . ALA A 1 88 ? 19.230 1.060 -35.640 1.00 91.00 88 ALA A CA 1
ATOM 681 C C . ALA A 1 88 ? 18.337 2.194 -36.150 1.00 91.00 88 ALA A C 1
ATOM 683 O O . ALA A 1 88 ? 17.147 1.985 -36.384 1.00 91.00 88 ALA A O 1
ATOM 684 N N . VAL A 1 89 ? 18.909 3.390 -36.281 1.00 93.62 89 VAL A N 1
ATOM 685 C CA . VAL A 1 89 ? 18.214 4.545 -36.856 1.00 93.62 89 VAL A CA 1
ATOM 686 C C . VAL A 1 89 ? 18.431 4.522 -38.373 1.00 93.62 89 VAL A C 1
ATOM 688 O O . VAL A 1 89 ? 19.590 4.521 -38.807 1.00 93.62 89 VAL A O 1
ATOM 691 N N . PRO A 1 90 ? 17.367 4.453 -39.192 1.00 94.88 90 PRO A N 1
ATOM 692 C CA . PRO A 1 90 ? 17.507 4.509 -40.641 1.00 94.88 90 PRO A CA 1
ATOM 693 C C . PRO A 1 90 ? 17.962 5.909 -41.080 1.00 94.88 90 PRO A C 1
ATOM 695 O O . PRO A 1 90 ? 17.662 6.905 -40.427 1.00 94.88 90 PRO A O 1
ATOM 698 N N . ARG A 1 91 ? 18.703 5.993 -42.191 1.00 95.62 91 ARG A N 1
ATOM 699 C CA . ARG A 1 91 ? 19.142 7.284 -42.765 1.00 95.62 91 ARG A CA 1
ATOM 700 C C . ARG A 1 91 ? 18.054 7.978 -43.581 1.00 95.62 91 ARG A C 1
ATOM 702 O O . ARG A 1 91 ? 18.140 9.174 -43.822 1.00 95.62 91 ARG A O 1
ATOM 709 N N . GLU A 1 92 ? 17.053 7.218 -43.998 1.00 95.75 92 GLU A N 1
ATOM 710 C CA . GLU A 1 92 ? 15.962 7.653 -44.858 1.00 95.75 92 GLU A CA 1
ATOM 711 C C . GLU A 1 92 ? 14.628 7.280 -44.209 1.00 95.75 92 GLU A C 1
ATOM 713 O O . GLU A 1 92 ? 14.564 6.362 -43.390 1.00 95.75 92 GLU A O 1
ATOM 718 N N . ASN A 1 93 ? 13.565 7.996 -44.580 1.00 92.94 93 ASN A N 1
ATOM 719 C CA . ASN A 1 93 ? 12.203 7.762 -44.093 1.00 92.94 93 ASN A CA 1
ATOM 720 C C . ASN A 1 93 ? 12.081 7.715 -42.551 1.00 92.94 93 ASN A C 1
ATOM 722 O O . ASN A 1 93 ? 11.382 6.880 -41.971 1.00 92.94 93 ASN A O 1
ATOM 726 N N . ILE A 1 94 ? 12.798 8.624 -41.880 1.00 94.38 94 ILE A N 1
ATOM 727 C CA . ILE A 1 94 ? 12.853 8.721 -40.414 1.00 94.38 94 ILE A CA 1
ATOM 728 C C . ILE A 1 94 ? 11.456 8.962 -39.826 1.00 94.38 94 ILE A C 1
ATOM 730 O O . ILE A 1 94 ? 11.139 8.409 -38.777 1.00 94.38 94 ILE A O 1
ATOM 734 N N . GLU A 1 95 ? 10.604 9.732 -40.507 1.00 94.06 95 GLU A N 1
ATOM 735 C CA . GLU A 1 95 ? 9.240 10.029 -40.054 1.00 94.06 95 GLU A CA 1
ATOM 736 C C . GLU A 1 95 ? 8.375 8.769 -39.944 1.00 94.06 95 GLU A C 1
ATOM 738 O O . GLU A 1 95 ? 7.757 8.547 -38.904 1.00 94.06 95 GLU A O 1
ATOM 743 N N . ALA A 1 96 ? 8.384 7.893 -40.956 1.00 93.12 96 ALA A N 1
ATOM 744 C CA . ALA A 1 96 ? 7.651 6.628 -40.891 1.00 93.12 96 ALA A CA 1
ATOM 745 C C . ALA A 1 96 ? 8.225 5.687 -39.819 1.00 93.12 96 ALA A C 1
ATOM 747 O O . ALA A 1 96 ? 7.477 4.999 -39.122 1.00 93.12 96 ALA A O 1
ATOM 748 N N . TRP A 1 97 ? 9.5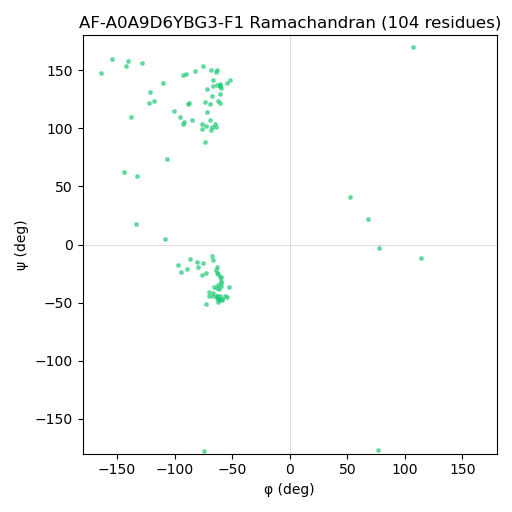52 5.675 -39.648 1.00 93.75 97 TRP A N 1
ATOM 749 C CA . TRP A 1 97 ? 10.205 4.910 -38.584 1.00 93.75 97 TRP A CA 1
ATOM 750 C C . TRP A 1 97 ? 9.797 5.404 -37.190 1.00 93.75 97 TRP A C 1
ATOM 752 O O . TRP A 1 97 ? 9.450 4.585 -36.341 1.00 93.75 97 TRP A O 1
ATOM 762 N N . LEU A 1 98 ? 9.759 6.720 -36.957 1.00 92.94 98 LEU A N 1
ATOM 763 C CA . LEU A 1 98 ? 9.267 7.302 -35.704 1.00 92.94 98 LEU A CA 1
ATOM 764 C C . LEU A 1 98 ? 7.781 6.993 -35.483 1.00 92.94 98 LEU A C 1
ATOM 766 O O . LEU A 1 98 ? 7.402 6.578 -34.388 1.00 92.94 98 LEU A O 1
ATOM 770 N N . ALA A 1 99 ? 6.957 7.125 -36.526 1.00 92.31 99 ALA A N 1
ATOM 771 C CA . ALA A 1 99 ? 5.530 6.823 -36.465 1.00 92.31 99 ALA A CA 1
ATOM 772 C C . ALA A 1 99 ? 5.255 5.360 -36.081 1.00 92.31 99 ALA A C 1
ATOM 774 O O . ALA A 1 99 ? 4.283 5.097 -35.381 1.00 92.31 99 ALA A O 1
ATOM 775 N N . SER A 1 100 ? 6.137 4.419 -36.445 1.00 91.19 100 SER A N 1
ATOM 776 C CA . SER A 1 100 ? 5.998 3.000 -36.076 1.00 91.19 100 SER A CA 1
ATOM 777 C C . SER A 1 100 ? 6.061 2.720 -34.566 1.00 91.19 100 SER A C 1
ATOM 779 O O . SER A 1 100 ? 5.597 1.671 -34.123 1.00 91.19 100 SER A O 1
ATOM 781 N N . PHE A 1 101 ? 6.615 3.641 -33.766 1.00 91.50 101 PHE A N 1
ATOM 782 C CA . PHE A 1 101 ? 6.623 3.532 -32.301 1.00 91.50 101 PHE A CA 1
ATOM 783 C C . PHE A 1 101 ? 5.365 4.108 -31.650 1.00 91.50 101 PHE A C 1
ATOM 785 O O . PHE A 1 101 ? 5.145 3.886 -30.459 1.00 91.50 101 PHE A O 1
ATOM 792 N N . CYS A 1 102 ? 4.555 4.853 -32.402 1.00 89.38 102 CYS A N 1
ATOM 793 C CA . CYS A 1 102 ? 3.289 5.367 -31.914 1.00 89.38 102 CYS A CA 1
ATOM 794 C C . CYS A 1 102 ? 2.198 4.312 -32.163 1.00 89.38 102 CYS A C 1
ATOM 796 O O . CYS A 1 102 ? 2.004 3.903 -33.310 1.00 89.38 102 CYS A O 1
ATOM 798 N N . PRO A 1 103 ? 1.482 3.834 -31.132 1.00 84.00 103 PRO A N 1
ATOM 799 C CA . PRO A 1 103 ? 0.354 2.936 -31.344 1.00 84.00 103 PRO A CA 1
ATOM 800 C C . PRO A 1 103 ? -0.720 3.630 -32.196 1.00 84.00 103 PRO A C 1
ATOM 802 O O . PRO A 1 103 ? -1.042 4.795 -31.978 1.00 84.00 103 PRO A O 1
ATOM 805 N N . ALA A 1 104 ? -1.277 2.914 -33.178 1.00 71.94 104 ALA A N 1
ATOM 806 C CA . ALA A 1 104 ? -2.180 3.493 -34.177 1.00 71.94 104 ALA A CA 1
ATOM 807 C C . ALA A 1 104 ? -3.528 3.978 -33.605 1.00 71.94 104 ALA A C 1
ATOM 809 O O . ALA A 1 104 ? -4.267 4.679 -34.296 1.00 71.94 104 ALA A O 1
ATOM 8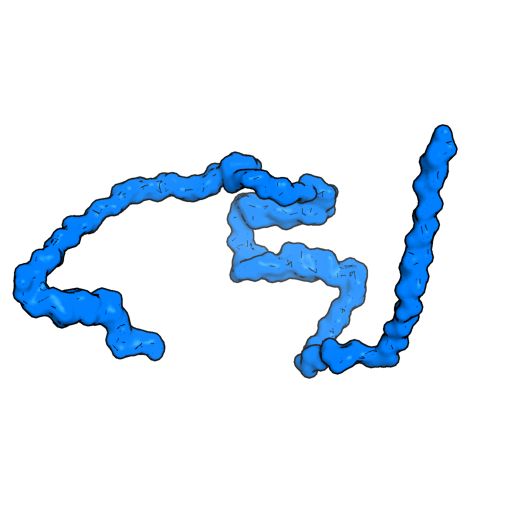10 N N . THR A 1 105 ? -3.889 3.604 -32.373 1.00 63.66 105 THR A N 1
ATOM 811 C CA . THR A 1 105 ? -5.123 4.040 -31.697 1.00 63.66 105 THR A CA 1
ATOM 812 C C . THR A 1 105 ? -5.022 3.757 -30.192 1.00 63.66 105 THR A C 1
ATOM 814 O O . THR A 1 105 ? -4.385 2.775 -29.804 1.00 63.66 105 THR A O 1
ATOM 817 N N . PHE A 1 106 ? -5.640 4.611 -29.371 1.00 53.50 106 PHE A N 1
ATOM 818 C CA . PHE A 1 106 ? -5.971 4.340 -27.966 1.00 53.50 106 PHE A CA 1
ATOM 819 C C . PHE A 1 106 ? -7.421 3.872 -27.853 1.00 53.50 106 PHE A C 1
ATOM 821 O O . PHE A 1 106 ? -8.250 4.390 -28.636 1.00 53.50 106 PHE A O 1
#